Protein AF-A0A9Q1ICV9-F1 (afdb_monomer)

Organism: Synaphobranchus kaupii (NCBI:txid118154)

Radius of gyration: 17.16 Å; Cα contacts (8 Å, |Δi|>4): 193; chains: 1; bounding box: 36×35×52 Å

pLDDT: mean 89.07, std 9.11, range [45.47, 97.88]

InterPro domains:
  IPR006201 Neurotransmitter-gated ion-channel [PTHR18945] (7-118)
  IPR006202 Neurotransmitter-gated ion-channel ligand-binding domain [PF02931] (7-124)
  IPR036734 Neurotransmitter-gated ion-channel ligand-binding domain superfamily [G3DSA:2.70.170.10] (1-124)
  IPR036734 Neurotransmitter-gated ion-channel ligand-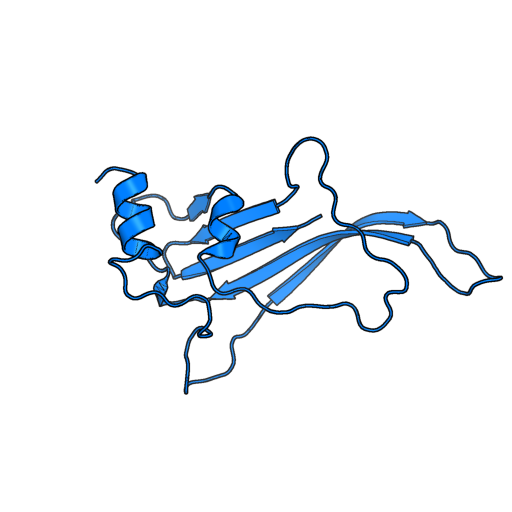binding domain superfamily [SSF63712] (5-124)

Nearest PDB structures (foldseek):
  5vdh-assembly1_B  TM=9.968E-01  e=2.762E-20  Homo sapiens
  5tin-assembly1_B  TM=9.979E-01  e=8.645E-20  Homo sapiens
  8fe1-assembly1_A  TM=9.928E-01  e=4.121E-19  Danio rerio
  8fe1-assembly1_B  TM=9.915E-01  e=6.662E-19  Danio rerio
  7u2o-assembly1_A  TM=9.802E-01  e=4.376E-19  Danio rerio

Foldseek 3Di:
DDPVVVLCCLQNPVVPDDLVADAPHVHDDWDKDKDKDWPDWAPQDPVVRDTDTDIKIKIKTAHQSNADDPDPDQKDKDDPVCVVSHHDDPDDDPPDPDDDFDPPPHFQWTWMAGNRRMIMIIGD

Mean predicted aligned error: 5.25 Å

Secondary structure (DSSP, 8-state):
--HHHHHHHHHSTTTT--TTSPTTTTSSPP--EEEEEEEEEEEEETTTTEEEEEEEEEEEEE-GGG---SSS-SEEEE-GGGGGGS-------TT-S------SSS--EEEEEETTSEEEEEE-

Solvent-accessible surface area (backbone atoms only — not comparable to full-atom values): 7554 Å² total; per-residue (Å²): 131,56,74,64,60,49,49,35,50,45,48,25,92,80,44,75,55,54,38,89,51,61,57,58,73,99,54,66,84,75,69,70,50,73,51,76,44,79,78,44,79,45,76,71,36,80,92,79,68,48,66,46,74,41,47,38,46,33,42,32,38,66,30,74,74,59,38,56,77,90,61,92,58,66,57,46,84,48,66,55,81,54,58,79,50,41,58,73,86,89,83,77,67,93,85,66,89,80,88,81,77,49,64,77,96,50,69,48,50,45,36,33,42,25,37,80,7,38,35,41,38,35,38,64

Structure (mmCIF, N/CA/C/O backbone):
data_AF-A0A9Q1ICV9-F1
#
_entry.id   AF-A0A9Q1ICV9-F1
#
loop_
_atom_site.group_PDB
_atom_site.id
_atom_site.type_symbol
_atom_site.label_atom_id
_atom_site.label_alt_id
_atom_site.label_comp_id
_atom_site.label_asym_id
_atom_site.label_entity_id
_atom_site.label_seq_id
_atom_site.pdbx_PDB_ins_code
_atom_site.Cartn_x
_atom_site.Cartn_y
_atom_site.Cartn_z
_atom_site.occupancy
_atom_site.B_iso_or_equiv
_atom_site.auth_seq_id
_atom_site.auth_comp_id
_atom_site.auth_asym_id
_atom_site.auth_atom_id
_atom_site.pdbx_PDB_model_num
ATOM 1 N N . MET A 1 1 ? 11.526 8.683 -23.002 1.00 66.56 1 MET A N 1
ATOM 2 C CA . MET A 1 1 ? 10.328 7.840 -22.803 1.00 66.56 1 MET A CA 1
ATOM 3 C C . MET A 1 1 ? 9.315 8.687 -22.056 1.00 66.56 1 MET A C 1
ATOM 5 O O . MET A 1 1 ? 9.752 9.454 -21.202 1.00 66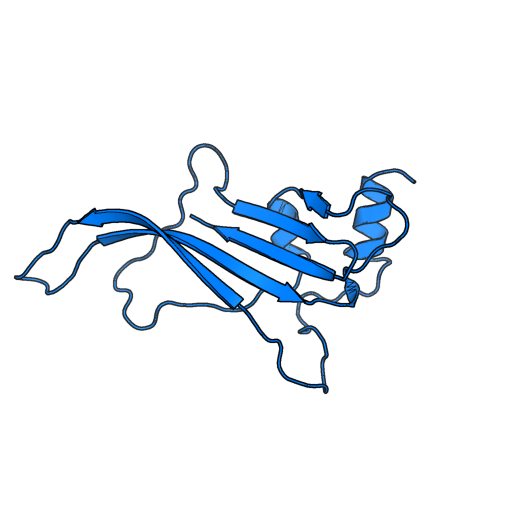.56 1 MET A O 1
ATOM 9 N N . SER A 1 2 ? 8.031 8.659 -22.421 1.00 81.75 2 SER A N 1
ATOM 10 C CA . SER A 1 2 ? 7.029 9.386 -21.634 1.00 81.75 2 SER A CA 1
ATOM 11 C C . SER A 1 2 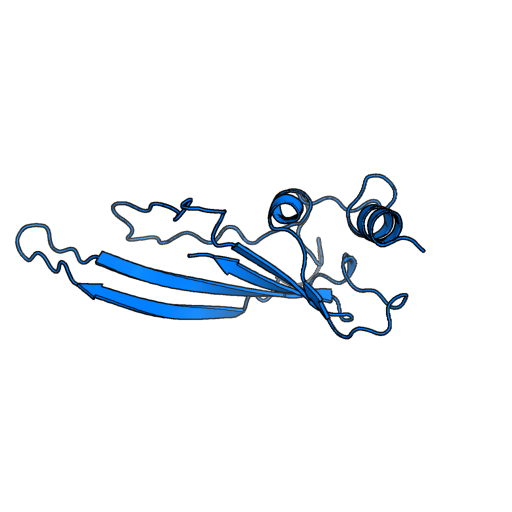? 6.809 8.670 -20.289 1.00 81.75 2 SER A C 1
ATOM 13 O O . SER A 1 2 ? 7.023 7.456 -20.221 1.00 81.75 2 SER A O 1
ATOM 15 N N . PRO A 1 3 ? 6.392 9.377 -19.222 1.00 80.12 3 PRO A N 1
ATOM 16 C CA . PRO A 1 3 ? 6.073 8.739 -17.943 1.00 80.12 3 PRO A CA 1
ATOM 17 C C . PRO A 1 3 ? 5.022 7.629 -18.078 1.00 80.12 3 PRO A C 1
ATOM 19 O O . PRO A 1 3 ? 5.149 6.587 -17.446 1.00 80.12 3 PRO A O 1
ATOM 22 N N . SER A 1 4 ? 4.030 7.811 -18.953 1.00 79.44 4 SER A N 1
ATOM 23 C CA . SER A 1 4 ? 2.984 6.817 -19.208 1.00 79.44 4 SER A CA 1
ATOM 24 C C . SER A 1 4 ? 3.538 5.543 -19.848 1.00 79.44 4 SER A C 1
ATOM 26 O O . SER A 1 4 ? 3.288 4.457 -19.336 1.00 79.44 4 SER A O 1
ATOM 28 N N . ASP A 1 5 ? 4.367 5.666 -20.893 1.00 84.38 5 ASP A N 1
ATOM 29 C CA . ASP A 1 5 ? 4.977 4.500 -21.555 1.00 84.38 5 ASP A CA 1
ATOM 30 C C . ASP A 1 5 ? 5.884 3.716 -20.598 1.00 84.38 5 ASP A C 1
ATOM 32 O O . ASP A 1 5 ? 5.991 2.492 -20.677 1.00 84.38 5 ASP A O 1
ATOM 36 N N . PHE A 1 6 ? 6.557 4.426 -19.690 1.00 85.50 6 PHE A N 1
ATOM 37 C CA . PHE A 1 6 ? 7.389 3.809 -18.668 1.00 85.50 6 PHE A CA 1
ATOM 38 C C . PHE A 1 6 ? 6.555 3.011 -17.659 1.00 85.50 6 PHE A C 1
ATOM 40 O O . PHE A 1 6 ? 6.884 1.860 -17.372 1.00 85.50 6 PHE A O 1
ATOM 47 N N . LEU A 1 7 ? 5.463 3.588 -17.150 1.00 83.88 7 LEU A N 1
ATOM 48 C CA . LEU A 1 7 ? 4.576 2.894 -16.215 1.00 83.88 7 LEU A CA 1
ATOM 49 C C . LEU A 1 7 ? 3.888 1.694 -16.874 1.00 83.88 7 LEU A C 1
ATOM 51 O O . LEU A 1 7 ? 3.807 0.630 -16.259 1.00 83.88 7 LEU A O 1
ATOM 55 N N . ASP A 1 8 ? 3.492 1.820 -18.141 1.00 84.38 8 ASP A N 1
ATOM 56 C CA . ASP A 1 8 ? 2.952 0.710 -18.927 1.00 84.38 8 ASP A CA 1
ATOM 57 C C . ASP A 1 8 ? 3.992 -0.396 -19.152 1.00 84.38 8 ASP A C 1
ATOM 59 O O . ASP A 1 8 ? 3.666 -1.582 -19.086 1.00 84.38 8 ASP A O 1
ATOM 63 N N . LYS A 1 9 ? 5.265 -0.038 -19.353 1.00 84.94 9 LYS A N 1
ATOM 64 C CA . LYS A 1 9 ? 6.368 -1.005 -19.440 1.00 84.94 9 LYS A CA 1
ATOM 65 C C . LYS A 1 9 ? 6.663 -1.687 -18.100 1.00 84.94 9 LYS A C 1
ATOM 67 O O . LYS A 1 9 ? 7.165 -2.807 -18.111 1.00 84.94 9 LYS A O 1
ATOM 72 N N . LEU A 1 10 ? 6.391 -1.043 -16.966 1.00 84.56 10 LEU A N 1
ATOM 73 C CA . LEU A 1 10 ? 6.684 -1.595 -15.640 1.00 84.56 10 LEU A CA 1
ATOM 74 C C . LEU A 1 10 ? 5.541 -2.483 -15.122 1.00 84.56 10 LEU A C 1
ATOM 76 O O . LEU A 1 10 ? 5.765 -3.599 -14.660 1.00 84.56 10 LEU A O 1
ATOM 80 N N . MET A 1 11 ? 4.300 -2.009 -15.233 1.00 83.75 11 MET A N 1
ATOM 81 C CA . MET A 1 11 ? 3.116 -2.616 -14.602 1.00 83.75 11 MET A CA 1
ATOM 82 C C . MET A 1 11 ? 1.960 -2.856 -15.581 1.00 83.75 11 MET A C 1
ATOM 84 O O . MET A 1 11 ? 0.930 -3.405 -15.199 1.00 83.75 11 MET A O 1
ATOM 88 N N . GLY A 1 12 ? 2.102 -2.430 -16.834 1.00 77.81 12 GLY A N 1
ATOM 89 C CA . GLY A 1 12 ? 1.072 -2.569 -17.853 1.00 77.81 12 GLY A CA 1
ATOM 90 C C . GLY A 1 12 ? 1.108 -3.913 -18.579 1.00 77.81 12 GLY A C 1
ATOM 91 O O . GLY A 1 12 ? 1.852 -4.841 -18.268 1.00 77.81 12 GLY A O 1
ATOM 92 N N . ARG A 1 13 ? 0.276 -4.021 -19.617 1.00 70.38 13 ARG A N 1
ATOM 93 C CA . ARG A 1 13 ? 0.045 -5.276 -20.357 1.00 70.38 13 ARG A CA 1
ATOM 94 C C . ARG A 1 13 ? 1.285 -5.810 -21.078 1.00 70.38 13 ARG A C 1
ATOM 96 O O . ARG A 1 13 ? 1.332 -6.990 -21.413 1.00 70.38 13 ARG A O 1
ATOM 103 N N . THR A 1 14 ? 2.259 -4.948 -21.348 1.00 74.19 14 THR A N 1
ATOM 104 C CA . THR A 1 14 ? 3.481 -5.274 -22.093 1.00 74.19 14 THR A CA 1
ATOM 105 C C . THR A 1 14 ? 4.610 -5.781 -21.197 1.00 74.19 14 THR A C 1
ATOM 107 O O . THR A 1 14 ? 5.558 -6.366 -21.716 1.00 74.19 14 THR A O 1
ATOM 110 N N . SER A 1 15 ? 4.514 -5.604 -19.873 1.00 76.50 15 SER A N 1
ATOM 111 C CA . SER A 1 15 ? 5.576 -5.957 -18.922 1.00 76.50 15 SER A CA 1
ATOM 112 C C . SER A 1 15 ? 5.570 -7.429 -18.503 1.00 76.50 15 SER A C 1
ATOM 114 O O . SER A 1 15 ? 6.576 -7.949 -18.021 1.00 76.50 15 SER A O 1
ATOM 116 N N . GLY A 1 16 ? 4.433 -8.114 -18.672 1.00 83.62 16 GLY A N 1
ATOM 117 C CA . GLY A 1 16 ? 4.215 -9.451 -18.113 1.00 83.62 16 GLY A CA 1
ATOM 118 C C . GLY A 1 16 ? 4.061 -9.458 -16.586 1.00 83.62 16 GLY A C 1
ATOM 119 O O . GLY A 1 16 ? 4.097 -10.528 -15.976 1.00 83.62 16 GLY A O 1
ATOM 120 N N . TYR A 1 17 ? 3.897 -8.288 -15.958 1.00 90.81 17 TYR A N 1
ATOM 121 C CA . TYR A 1 17 ? 3.632 -8.175 -14.530 1.00 90.81 17 TYR A CA 1
ATOM 122 C C . TYR A 1 17 ? 2.228 -8.704 -14.209 1.00 90.81 17 TYR A C 1
ATOM 124 O O . TYR A 1 17 ? 1.228 -8.238 -14.750 1.00 90.81 17 TYR A O 1
ATOM 132 N N . ASP A 1 18 ? 2.152 -9.675 -13.299 1.00 90.88 18 ASP A N 1
ATOM 133 C CA . ASP A 1 18 ? 0.889 -10.184 -12.766 1.00 90.88 18 ASP A CA 1
ATOM 134 C C . ASP A 1 18 ? 0.794 -9.848 -11.275 1.00 90.88 18 ASP A C 1
ATOM 136 O O . ASP A 1 18 ? 1.490 -10.442 -10.441 1.00 90.88 18 ASP A O 1
ATOM 140 N N . ALA A 1 19 ? -0.090 -8.904 -10.944 1.00 91.56 19 ALA A N 1
ATOM 141 C CA . ALA A 1 19 ? -0.347 -8.447 -9.579 1.00 91.56 19 ALA A CA 1
ATOM 142 C C . ALA A 1 19 ? -0.899 -9.544 -8.657 1.00 91.56 19 ALA A C 1
ATOM 144 O O . ALA A 1 19 ? -0.809 -9.431 -7.437 1.00 91.56 19 ALA A O 1
ATOM 145 N N . ARG A 1 20 ? -1.440 -10.635 -9.214 1.00 90.56 20 ARG A N 1
ATOM 146 C CA . ARG A 1 20 ? -1.940 -11.779 -8.435 1.00 90.56 20 ARG A CA 1
ATOM 147 C C . ARG A 1 20 ? -0.806 -12.673 -7.940 1.00 90.56 20 ARG A C 1
ATOM 149 O O . ARG A 1 20 ? -1.010 -13.494 -7.049 1.00 90.56 20 ARG A O 1
ATOM 156 N N . ILE A 1 21 ? 0.388 -12.535 -8.517 1.00 93.19 21 ILE A N 1
ATOM 157 C CA . ILE A 1 21 ? 1.560 -13.336 -8.178 1.00 93.19 21 ILE A CA 1
ATOM 158 C C . ILE A 1 21 ? 2.484 -12.511 -7.281 1.00 93.19 21 ILE A C 1
ATOM 160 O O . ILE A 1 21 ? 2.963 -11.440 -7.668 1.00 93.19 21 ILE A O 1
ATOM 164 N N . ARG A 1 22 ? 2.777 -13.047 -6.090 1.00 94.56 22 ARG A N 1
ATOM 165 C CA . ARG A 1 22 ? 3.704 -12.416 -5.143 1.00 94.56 22 ARG A CA 1
ATOM 166 C C . ARG A 1 22 ? 5.121 -12.271 -5.725 1.00 94.56 22 ARG A C 1
ATOM 168 O O . ARG A 1 22 ? 5.552 -13.138 -6.496 1.00 94.56 22 ARG A O 1
ATOM 175 N N . PRO A 1 23 ? 5.892 -11.264 -5.285 1.00 94.81 23 PRO A N 1
ATOM 176 C CA . PRO A 1 23 ? 7.322 -11.192 -5.556 1.00 94.81 23 PRO A CA 1
ATOM 177 C C . PRO A 1 23 ? 8.043 -12.476 -5.129 1.00 94.81 23 PRO A C 1
ATOM 179 O O . PRO A 1 23 ? 7.680 -13.113 -4.132 1.00 94.81 23 PRO A O 1
ATOM 182 N N . ASN A 1 24 ? 9.076 -12.852 -5.887 1.00 93.25 24 ASN A N 1
ATOM 183 C CA . ASN A 1 24 ? 9.875 -14.058 -5.645 1.00 93.25 24 ASN A CA 1
ATOM 184 C C . ASN A 1 24 ? 9.025 -15.340 -5.555 1.00 93.25 24 ASN A C 1
ATOM 186 O O . ASN A 1 24 ? 9.234 -16.179 -4.676 1.00 93.25 24 ASN A O 1
ATOM 190 N N . PHE A 1 25 ? 8.035 -15.496 -6.442 1.00 91.38 25 PHE A N 1
ATOM 191 C CA . PHE A 1 25 ? 7.205 -16.700 -6.515 1.00 91.38 25 PHE A CA 1
ATOM 192 C C . PHE A 1 25 ? 8.070 -17.965 -6.675 1.00 91.38 25 PHE A C 1
ATOM 194 O O . PHE A 1 25 ? 8.993 -17.985 -7.484 1.00 91.38 25 PHE A O 1
ATOM 201 N N . LYS A 1 26 ? 7.779 -19.014 -5.887 1.00 93.81 26 LYS A N 1
ATOM 202 C CA . LYS A 1 26 ? 8.612 -20.228 -5.682 1.00 93.81 26 LYS A CA 1
ATOM 203 C C . LYS A 1 26 ? 9.962 -20.014 -4.975 1.00 93.81 26 LYS A C 1
ATOM 205 O O . LYS A 1 26 ? 10.678 -20.982 -4.746 1.00 93.81 26 LYS A O 1
ATOM 210 N N . GLY A 1 27 ? 10.295 -18.781 -4.616 1.00 94.56 27 GLY A N 1
ATOM 211 C CA . GLY A 1 27 ? 11.471 -18.421 -3.833 1.00 94.56 27 GLY A CA 1
ATOM 212 C C . GLY A 1 27 ? 11.137 -18.130 -2.363 1.00 94.56 27 GLY A C 1
ATOM 213 O O . GLY A 1 27 ? 10.059 -18.513 -1.883 1.00 94.56 27 GLY A O 1
ATOM 214 N N . PRO A 1 28 ? 12.041 -17.432 -1.646 1.00 96.25 28 PRO A N 1
ATOM 215 C CA . PRO A 1 28 ? 11.857 -17.095 -0.237 1.00 96.25 28 PRO A CA 1
ATOM 216 C C . PRO A 1 28 ? 10.586 -16.258 0.006 1.00 96.25 28 PRO A C 1
ATOM 218 O O . PRO A 1 28 ? 10.018 -15.686 -0.938 1.00 96.25 28 PRO A O 1
ATOM 221 N N . PRO A 1 29 ? 10.107 -16.202 1.263 1.00 96.44 29 PRO A N 1
ATOM 222 C CA . PRO A 1 29 ? 8.993 -15.339 1.635 1.00 96.44 29 PRO A CA 1
ATOM 223 C C . PRO A 1 29 ? 9.328 -13.867 1.376 1.00 96.44 29 PRO A C 1
ATOM 225 O O . PRO A 1 29 ? 10.489 -13.456 1.389 1.00 96.44 29 PRO A O 1
ATOM 228 N N . VAL A 1 30 ? 8.289 -13.069 1.138 1.00 97.06 30 VAL A N 1
ATOM 229 C CA . VAL A 1 30 ? 8.431 -11.617 1.025 1.00 97.06 30 VAL A CA 1
ATOM 230 C C . VAL A 1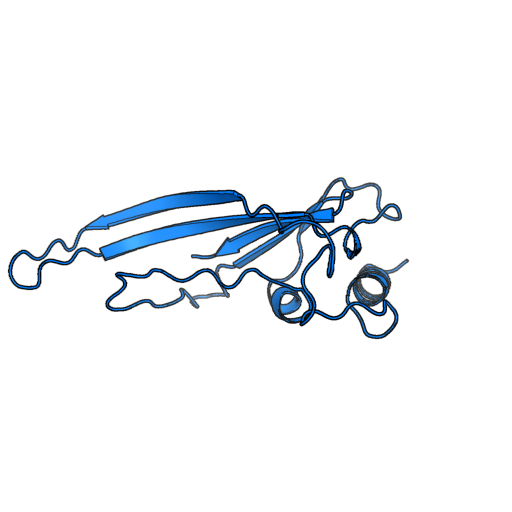 30 ? 8.539 -11.048 2.434 1.00 97.06 30 VAL A C 1
ATOM 232 O O . VAL A 1 30 ? 7.624 -11.207 3.238 1.00 97.06 30 VAL A O 1
ATOM 235 N N . ASN A 1 31 ? 9.650 -10.378 2.727 1.00 97.19 31 ASN A N 1
ATOM 236 C CA . ASN A 1 31 ? 9.811 -9.665 3.987 1.00 97.19 31 ASN A CA 1
ATOM 237 C C . ASN A 1 31 ? 9.085 -8.324 3.886 1.00 97.19 31 ASN A C 1
ATOM 239 O O . ASN A 1 31 ? 9.496 -7.452 3.117 1.00 97.19 31 ASN A O 1
ATOM 243 N N . VAL A 1 32 ? 8.004 -8.182 4.652 1.00 97.38 32 VAL A N 1
ATOM 244 C CA . VAL A 1 32 ? 7.217 -6.950 4.730 1.00 97.38 32 VAL A CA 1
ATOM 245 C C . VAL A 1 32 ? 7.527 -6.258 6.052 1.00 97.38 32 VAL A C 1
ATOM 247 O O . VAL A 1 32 ? 7.247 -6.789 7.125 1.00 97.38 32 VAL A O 1
ATOM 250 N N . SER A 1 33 ? 8.112 -5.068 5.970 1.00 97.88 33 SER A N 1
ATOM 251 C CA . SER A 1 33 ? 8.383 -4.210 7.120 1.00 97.88 33 SER A CA 1
ATOM 252 C C . SER A 1 33 ? 7.229 -3.238 7.307 1.00 97.88 33 SER A C 1
ATOM 254 O O . SER A 1 33 ? 6.964 -2.399 6.444 1.00 97.88 33 SER A O 1
ATOM 256 N N . CYS A 1 34 ? 6.558 -3.325 8.450 1.00 96.25 34 CYS A N 1
ATOM 257 C CA . CYS A 1 34 ? 5.439 -2.455 8.785 1.00 96.25 34 CYS A CA 1
ATOM 258 C C . CYS A 1 34 ? 5.850 -1.426 9.838 1.00 96.25 34 CYS A C 1
ATOM 260 O O . CYS A 1 34 ? 6.555 -1.743 10.794 1.00 96.25 34 CYS A O 1
ATOM 262 N N . ASN A 1 35 ? 5.371 -0.195 9.690 1.00 96.19 35 ASN A N 1
ATOM 263 C CA . ASN A 1 35 ? 5.384 0.796 10.758 1.00 96.19 35 ASN A CA 1
ATOM 264 C C . ASN A 1 35 ? 4.040 1.519 10.821 1.00 96.19 35 ASN A C 1
ATOM 266 O O . ASN A 1 35 ? 3.326 1.623 9.823 1.00 96.19 35 ASN A O 1
ATOM 270 N N . ILE A 1 36 ? 3.705 2.004 12.012 1.00 95.00 36 ILE A N 1
ATOM 271 C CA . ILE A 1 36 ? 2.479 2.754 12.260 1.00 95.00 36 ILE A CA 1
ATOM 272 C C . ILE A 1 36 ? 2.823 4.121 12.836 1.00 95.00 36 ILE A C 1
ATOM 274 O O . ILE A 1 36 ? 3.734 4.252 13.654 1.00 95.00 36 ILE A O 1
ATOM 278 N N . PHE A 1 37 ? 2.075 5.138 12.429 1.00 94.44 37 PHE A N 1
ATOM 279 C CA . PHE A 1 37 ? 2.096 6.451 13.062 1.00 94.44 37 PHE A CA 1
ATOM 280 C C . PHE A 1 37 ? 0.708 6.747 13.617 1.00 94.44 37 PHE A C 1
ATOM 282 O O . PHE A 1 37 ? -0.256 6.776 12.859 1.00 94.44 37 PHE A O 1
ATOM 289 N N . ILE A 1 38 ? 0.594 6.947 14.928 1.00 94.50 38 ILE A N 1
ATOM 290 C CA . ILE A 1 38 ? -0.691 7.192 15.587 1.00 94.50 38 ILE A CA 1
ATOM 291 C C . ILE A 1 38 ? -1.007 8.687 15.503 1.00 94.50 38 ILE A C 1
ATOM 293 O O . ILE A 1 38 ? -0.365 9.498 16.163 1.00 94.50 38 ILE A O 1
ATOM 297 N N . ASN A 1 39 ? -2.014 9.044 14.706 1.00 91.88 39 ASN A N 1
ATOM 298 C CA . ASN A 1 39 ? -2.516 10.414 14.587 1.00 91.88 39 ASN A CA 1
ATOM 299 C C . ASN A 1 39 ? -3.413 10.794 15.768 1.00 91.88 39 ASN A C 1
ATOM 301 O O . ASN A 1 39 ? -3.371 11.919 16.256 1.00 91.88 39 ASN A O 1
ATOM 305 N N . SER A 1 40 ? -4.259 9.862 16.209 1.00 93.75 40 SER A N 1
ATOM 306 C CA . SER A 1 40 ? -5.120 10.051 17.373 1.00 93.75 40 SER A CA 1
ATOM 307 C C . SER A 1 40 ? -5.387 8.724 18.060 1.00 93.75 40 SER A C 1
ATOM 309 O O . SER A 1 40 ? -5.577 7.706 17.392 1.00 93.75 40 SER A O 1
ATOM 311 N N . PHE A 1 41 ? -5.486 8.762 19.380 1.00 94.75 41 PHE A N 1
ATOM 312 C CA . PHE A 1 41 ? -5.824 7.622 20.219 1.00 94.75 41 PHE A CA 1
ATOM 313 C C . PHE A 1 41 ? -6.881 8.074 21.223 1.00 94.75 41 PHE A C 1
ATOM 315 O O . PHE A 1 41 ? -6.670 9.063 21.923 1.00 94.75 41 PHE A O 1
ATOM 322 N N . GLY A 1 42 ? -8.026 7.399 21.287 1.00 94.00 42 GLY A N 1
ATOM 323 C CA . GLY A 1 42 ? -9.089 7.803 22.202 1.00 94.00 42 GLY A CA 1
ATOM 324 C C . GLY A 1 42 ? -10.340 6.948 22.091 1.00 94.00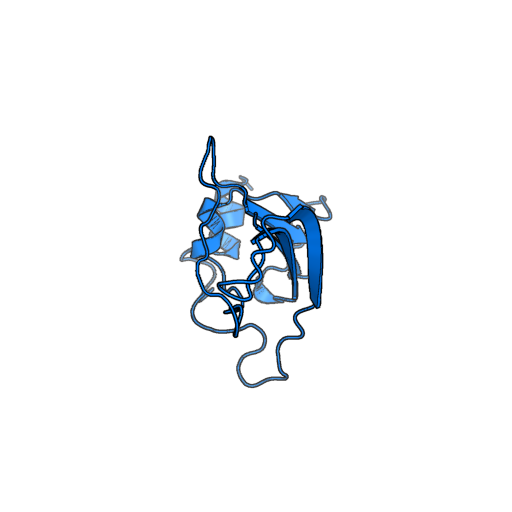 42 GLY A C 1
ATOM 325 O O . GLY A 1 42 ? -10.291 5.826 21.595 1.00 94.00 42 GLY A O 1
ATOM 326 N N . SER A 1 43 ? -11.464 7.495 22.567 1.00 92.56 43 SER A N 1
ATOM 327 C CA . SER A 1 43 ? -12.752 6.785 22.622 1.00 92.56 43 SER A CA 1
ATOM 328 C C . SER A 1 43 ? -12.622 5.413 23.296 1.00 92.56 43 SER A C 1
ATOM 330 O O . SER A 1 43 ? -13.122 4.423 22.776 1.00 92.56 43 SER A O 1
ATOM 332 N N . ILE A 1 44 ? -11.893 5.362 24.414 1.00 95.12 44 ILE A N 1
ATOM 333 C CA . ILE A 1 44 ? -11.778 4.155 25.234 1.00 95.12 44 ILE A CA 1
ATOM 334 C C . ILE A 1 44 ? -13.116 3.980 25.950 1.00 95.12 44 ILE A C 1
ATOM 336 O O . ILE A 1 44 ? -13.545 4.891 26.656 1.00 95.12 44 ILE A O 1
ATOM 340 N N . ALA A 1 45 ? -13.776 2.849 25.735 1.00 94.12 45 ALA A N 1
ATOM 341 C CA . ALA A 1 45 ? -15.057 2.530 26.346 1.00 94.12 45 ALA A CA 1
ATOM 342 C C . ALA A 1 45 ? -14.931 1.240 27.162 1.00 94.12 45 ALA A C 1
ATOM 344 O O . ALA A 1 45 ? -14.696 0.161 26.617 1.00 94.12 45 ALA A O 1
ATOM 345 N N . GLU A 1 46 ? -15.099 1.333 28.483 1.00 94.75 46 GLU A N 1
ATOM 346 C CA . GLU A 1 46 ? -14.987 0.175 29.377 1.00 94.75 46 GLU A CA 1
ATOM 347 C C . GLU A 1 46 ? -16.179 -0.781 29.242 1.00 94.75 46 GLU A C 1
ATOM 349 O O . GLU A 1 46 ? -16.032 -1.983 29.450 1.00 94.75 46 GLU A O 1
ATOM 354 N N . THR A 1 47 ? -17.353 -0.263 28.866 1.00 96.12 47 THR A N 1
ATOM 355 C CA . THR A 1 47 ? -18.582 -1.055 28.699 1.00 96.12 47 THR A CA 1
ATOM 356 C C . THR A 1 47 ? -18.488 -2.037 27.535 1.00 96.12 47 THR A C 1
ATOM 358 O O . THR A 1 47 ? -18.962 -3.166 27.643 1.00 96.12 47 THR A O 1
ATOM 361 N N . THR A 1 48 ? -17.868 -1.622 26.431 1.00 93.31 48 THR A N 1
ATOM 362 C CA . THR A 1 48 ? -17.645 -2.439 25.230 1.00 93.31 48 THR A CA 1
ATOM 363 C C . THR A 1 48 ? -16.238 -3.033 25.172 1.00 93.31 48 THR A C 1
ATOM 365 O O . THR A 1 48 ? -15.991 -3.914 24.345 1.00 93.31 48 THR A O 1
ATOM 368 N N . MET A 1 49 ? -15.325 -2.597 26.048 1.00 94.31 49 MET A N 1
ATOM 369 C CA . MET A 1 49 ? -13.905 -2.965 26.059 1.00 94.31 49 MET A CA 1
ATOM 370 C C . MET A 1 49 ? -13.229 -2.729 24.700 1.00 94.31 49 MET A C 1
ATOM 372 O O . MET A 1 49 ? -12.597 -3.623 24.135 1.00 94.31 49 MET A O 1
ATOM 376 N N . ASP A 1 50 ? -13.395 -1.534 24.136 1.00 94.50 50 ASP A N 1
ATOM 377 C CA . ASP A 1 50 ? -12.706 -1.115 22.914 1.00 94.50 50 ASP A CA 1
ATOM 378 C C . ASP A 1 50 ? -12.158 0.308 22.999 1.00 94.50 50 ASP A C 1
ATOM 380 O O . ASP A 1 50 ? -12.370 1.050 23.956 1.00 94.50 50 ASP A O 1
ATOM 384 N N . TYR A 1 51 ? -11.349 0.635 21.998 1.00 94.62 51 TYR A N 1
ATOM 385 C CA . TYR A 1 51 ? -10.732 1.932 21.805 1.00 94.62 51 TYR A CA 1
ATOM 386 C C . TYR A 1 51 ? -10.677 2.228 20.308 1.00 94.62 51 TYR A C 1
ATOM 388 O O . TYR A 1 51 ? -10.725 1.320 19.474 1.00 94.62 51 TYR A O 1
ATOM 396 N N . ARG A 1 52 ? -10.547 3.507 19.956 1.00 92.94 52 ARG A N 1
ATOM 397 C CA . ARG A 1 52 ? -10.433 3.961 18.571 1.00 92.94 52 ARG A CA 1
ATOM 398 C C . ARG A 1 52 ? -9.070 4.589 18.324 1.00 92.94 52 ARG A C 1
ATOM 400 O O . ARG A 1 52 ? -8.624 5.463 19.071 1.00 92.94 52 ARG A O 1
ATOM 407 N N . VAL A 1 53 ? -8.441 4.194 17.222 1.00 93.75 53 VAL A N 1
ATOM 408 C CA . VAL A 1 53 ? -7.186 4.780 16.743 1.00 93.75 53 VAL A CA 1
ATOM 409 C C . VAL A 1 53 ? -7.333 5.307 15.330 1.00 93.75 53 VAL A C 1
ATOM 411 O O . VAL A 1 53 ? -8.040 4.735 14.508 1.00 93.75 53 VAL A O 1
ATOM 414 N N . ASN A 1 54 ? -6.643 6.407 15.053 1.00 91.81 54 ASN A N 1
ATOM 415 C CA . ASN A 1 54 ? -6.381 6.875 13.702 1.00 91.81 54 ASN A CA 1
ATOM 416 C C . ASN A 1 54 ? -4.892 6.689 13.451 1.00 91.81 54 ASN A C 1
ATOM 418 O O . ASN A 1 54 ? -4.084 7.245 14.199 1.00 91.81 54 ASN A O 1
ATOM 422 N N . ILE A 1 55 ? -4.531 5.909 12.439 1.00 92.62 55 ILE A N 1
ATOM 423 C CA . ILE A 1 55 ? -3.137 5.577 12.156 1.00 92.62 55 ILE A CA 1
ATOM 424 C C . ILE A 1 55 ? -2.798 5.886 10.704 1.00 92.62 55 ILE A C 1
ATOM 426 O O . ILE A 1 55 ? -3.654 5.803 9.836 1.00 92.62 55 ILE A O 1
ATOM 430 N N . PHE A 1 56 ? -1.536 6.198 10.434 1.00 92.94 56 PHE A N 1
ATOM 431 C CA . PHE A 1 56 ? -0.955 5.898 9.134 1.00 92.94 56 PHE A CA 1
ATOM 432 C C . PHE A 1 56 ? -0.288 4.535 9.223 1.00 92.94 56 PHE A C 1
ATOM 434 O O . PHE A 1 56 ? 0.653 4.360 9.999 1.00 92.94 56 PHE A O 1
ATOM 441 N N . LEU A 1 57 ? -0.763 3.585 8.430 1.00 93.88 57 LEU A N 1
ATOM 442 C CA . LEU A 1 57 ? -0.119 2.297 8.241 1.00 93.88 57 LEU A CA 1
ATOM 443 C C . LEU A 1 57 ? 0.832 2.402 7.052 1.00 93.88 57 LEU A C 1
ATOM 445 O O . LEU A 1 57 ? 0.408 2.705 5.939 1.00 93.88 57 LEU A O 1
ATOM 449 N N . ARG A 1 58 ? 2.113 2.125 7.284 1.00 95.81 58 ARG A N 1
ATOM 450 C CA . ARG A 1 58 ? 3.141 2.083 6.246 1.00 95.81 58 ARG A CA 1
ATOM 451 C C . ARG A 1 58 ? 3.686 0.675 6.119 1.00 95.81 58 ARG A C 1
ATOM 453 O O . ARG A 1 58 ? 4.110 0.078 7.104 1.00 95.81 58 ARG A O 1
ATOM 460 N N . GLN A 1 59 ? 3.711 0.184 4.894 1.00 96.88 59 GLN A N 1
ATOM 461 C CA . GLN A 1 59 ? 4.219 -1.125 4.525 1.00 96.88 59 GLN A CA 1
ATOM 462 C C . GLN A 1 59 ? 5.358 -0.932 3.533 1.00 96.88 59 GLN A C 1
ATOM 464 O O . GLN A 1 59 ? 5.250 -0.144 2.592 1.00 96.88 59 GLN A O 1
ATOM 469 N N . GLN A 1 60 ? 6.459 -1.634 3.769 1.00 97.44 60 GLN A N 1
ATOM 470 C CA . GLN A 1 60 ? 7.615 -1.648 2.891 1.00 97.44 60 GLN A CA 1
ATOM 471 C C . GLN A 1 60 ? 7.955 -3.082 2.518 1.00 97.44 60 GLN A C 1
ATOM 473 O O . GLN A 1 60 ? 8.108 -3.932 3.392 1.00 97.44 60 GLN A O 1
ATOM 478 N N . TRP A 1 61 ? 8.092 -3.346 1.226 1.00 97.69 61 TRP A N 1
ATOM 479 C CA . TRP A 1 61 ? 8.555 -4.632 0.709 1.00 97.69 61 TRP A CA 1
ATOM 480 C C . TRP A 1 61 ? 9.430 -4.412 -0.521 1.00 97.69 61 TRP A C 1
ATOM 482 O O . TRP A 1 61 ? 9.499 -3.307 -1.055 1.00 97.69 61 TRP A O 1
ATOM 492 N N . ASN A 1 62 ? 10.106 -5.465 -0.971 1.00 97.38 62 ASN A N 1
ATOM 493 C CA . ASN A 1 62 ? 10.860 -5.446 -2.218 1.00 97.38 62 ASN A CA 1
ATOM 494 C C . ASN A 1 62 ? 10.131 -6.276 -3.284 1.00 97.38 62 ASN A C 1
ATOM 496 O O . ASN A 1 62 ? 9.821 -7.448 -3.058 1.00 97.38 62 ASN A O 1
ATOM 500 N N . ASP A 1 63 ? 9.861 -5.663 -4.435 1.00 96.50 63 ASP A N 1
ATOM 501 C CA . ASP A 1 63 ? 9.412 -6.326 -5.656 1.00 96.50 63 ASP A CA 1
ATOM 502 C C . ASP A 1 63 ? 10.453 -6.105 -6.768 1.00 96.50 63 ASP A C 1
ATOM 504 O O . ASP A 1 63 ? 10.465 -5.048 -7.403 1.00 96.50 63 ASP A O 1
ATOM 508 N N . PRO A 1 64 ? 11.319 -7.099 -7.049 1.00 94.25 64 PRO A N 1
ATOM 509 C CA . PRO A 1 64 ? 12.358 -6.977 -8.072 1.00 94.25 64 PRO A CA 1
ATOM 510 C C . PRO A 1 64 ? 11.828 -6.660 -9.475 1.00 94.25 64 PRO A C 1
ATOM 512 O O . PRO A 1 64 ? 12.565 -6.133 -10.301 1.00 94.25 64 PRO A O 1
ATOM 515 N N . ARG A 1 65 ? 10.556 -6.974 -9.759 1.00 93.69 65 ARG A N 1
ATOM 516 C CA . ARG A 1 65 ? 9.922 -6.716 -11.062 1.00 93.69 65 ARG A CA 1
ATOM 517 C C . ARG A 1 65 ? 9.611 -5.233 -11.278 1.00 93.69 65 ARG A C 1
ATOM 519 O O . ARG A 1 65 ? 9.420 -4.825 -12.414 1.00 93.69 65 ARG A O 1
ATOM 526 N N . LEU A 1 66 ? 9.549 -4.453 -10.197 1.00 93.62 66 LEU A N 1
ATOM 527 C CA . LEU A 1 66 ? 9.298 -3.009 -10.216 1.00 93.62 66 LEU A CA 1
ATOM 528 C C . LEU A 1 66 ? 10.598 -2.187 -10.182 1.00 93.62 66 LEU A C 1
ATOM 530 O O . LEU A 1 66 ? 10.546 -0.961 -10.114 1.00 93.62 66 LEU A O 1
ATOM 534 N N . ALA A 1 67 ? 11.762 -2.842 -10.207 1.00 93.56 67 ALA A N 1
ATOM 535 C CA . ALA A 1 67 ? 13.043 -2.158 -10.309 1.00 93.56 67 ALA A CA 1
ATOM 536 C C . ALA A 1 67 ? 13.195 -1.493 -11.686 1.00 93.56 67 ALA A C 1
ATOM 538 O O . ALA A 1 67 ? 12.802 -2.057 -12.708 1.00 93.56 67 ALA A O 1
ATOM 539 N N . TYR A 1 68 ? 13.795 -0.306 -11.713 1.00 91.94 68 TYR A N 1
ATOM 540 C CA . TYR A 1 68 ? 13.966 0.481 -12.932 1.00 91.94 68 TYR A CA 1
ATOM 541 C C . TYR A 1 68 ? 15.331 1.170 -12.969 1.00 91.94 68 TYR A C 1
ATOM 543 O O . TYR A 1 68 ? 15.936 1.453 -11.933 1.00 91.94 68 TYR A O 1
ATOM 551 N N . SER A 1 69 ? 15.821 1.446 -14.177 1.00 90.75 69 SER A N 1
ATOM 552 C CA . SER A 1 69 ? 17.117 2.106 -14.414 1.00 90.75 69 SER A CA 1
ATOM 553 C C . SER A 1 69 ? 17.042 3.249 -15.429 1.00 90.75 69 SER A C 1
ATOM 555 O O . SER A 1 69 ? 18.010 3.983 -15.612 1.00 90.75 69 SER A O 1
ATOM 557 N N . GLU A 1 70 ? 15.887 3.425 -16.069 1.00 85.81 70 GLU A N 1
ATOM 558 C CA . GLU A 1 70 ? 15.656 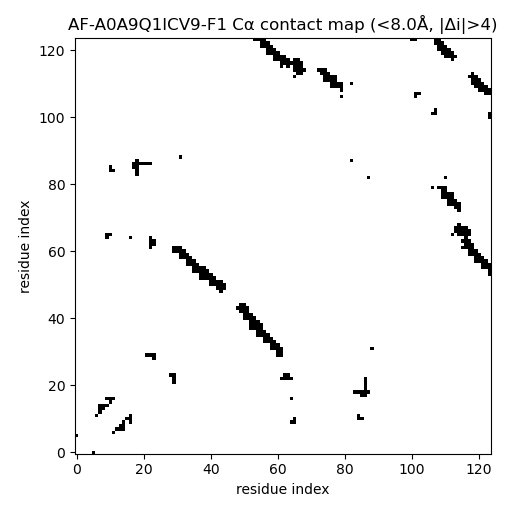4.386 -17.145 1.00 85.81 70 GLU A CA 1
ATOM 559 C C . GLU A 1 70 ? 15.495 5.829 -16.653 1.00 85.81 70 GLU A C 1
ATOM 561 O O . GLU A 1 70 ? 15.713 6.762 -17.427 1.00 85.81 70 GLU A O 1
ATOM 566 N N . TYR A 1 71 ? 15.128 6.013 -15.382 1.00 84.12 71 TYR A N 1
ATOM 567 C CA . TYR A 1 71 ? 14.984 7.323 -14.751 1.00 84.12 71 TYR A CA 1
ATOM 568 C C . TYR A 1 71 ? 16.145 7.611 -13.794 1.00 84.12 71 TYR A C 1
ATOM 570 O O . TYR A 1 71 ? 16.566 6.720 -13.051 1.00 84.12 71 TYR A O 1
ATOM 578 N N . PRO A 1 72 ? 16.650 8.858 -13.763 1.00 86.44 72 PRO A N 1
ATOM 579 C CA . PRO A 1 72 ? 17.703 9.258 -12.838 1.00 86.44 72 PRO A CA 1
ATOM 580 C C . PRO A 1 72 ? 17.196 9.400 -11.396 1.00 86.44 72 PRO A C 1
ATOM 582 O O . PRO A 1 72 ? 18.020 9.392 -10.486 1.00 86.44 72 PRO A O 1
ATOM 585 N N . ASP A 1 73 ? 15.883 9.478 -11.170 1.00 89.94 73 ASP A N 1
ATOM 586 C CA . ASP A 1 73 ? 15.286 9.684 -9.848 1.00 89.94 73 ASP A CA 1
ATOM 587 C C . ASP A 1 73 ? 15.269 8.404 -9.012 1.00 89.94 73 ASP A C 1
ATOM 589 O O . ASP A 1 73 ? 14.754 7.367 -9.441 1.00 89.94 73 ASP A O 1
ATOM 593 N N . ASP A 1 74 ? 15.818 8.464 -7.797 1.00 91.12 74 ASP A N 1
ATOM 594 C CA . ASP A 1 74 ? 15.951 7.301 -6.904 1.00 91.12 74 ASP A CA 1
ATOM 595 C C . ASP A 1 74 ? 14.610 6.724 -6.433 1.00 91.12 74 ASP A C 1
ATOM 597 O O . ASP A 1 74 ? 14.545 5.557 -6.032 1.00 91.12 74 ASP A O 1
ATOM 601 N N . SER A 1 75 ? 13.545 7.522 -6.516 1.00 92.94 75 SER A N 1
ATOM 602 C CA . SER A 1 75 ? 12.177 7.091 -6.259 1.00 92.94 75 SER A CA 1
ATOM 603 C C . SER A 1 75 ? 11.169 7.816 -7.139 1.00 9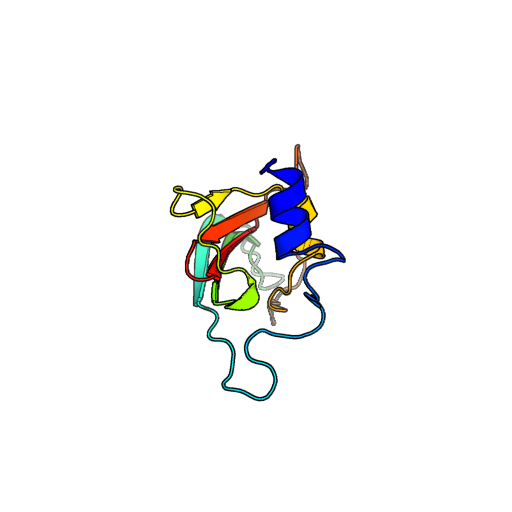2.94 75 SER A C 1
ATOM 605 O O . SER A 1 75 ? 11.338 8.998 -7.428 1.00 92.94 75 SER A O 1
ATOM 607 N N . LEU A 1 76 ? 10.080 7.127 -7.461 1.00 91.62 76 LEU A N 1
ATOM 608 C CA . LEU A 1 76 ? 8.923 7.656 -8.168 1.00 91.62 76 LEU A CA 1
ATOM 609 C C . LEU A 1 76 ? 7.717 7.660 -7.231 1.00 91.62 76 LEU A C 1
ATOM 611 O O . LEU A 1 76 ? 7.338 6.613 -6.701 1.00 91.62 76 LEU A O 1
ATOM 615 N N . ASP A 1 77 ? 7.127 8.837 -7.044 1.00 91.38 77 ASP A N 1
ATOM 616 C CA . ASP A 1 77 ? 5.819 8.994 -6.412 1.00 91.38 77 ASP A CA 1
ATOM 617 C C . ASP A 1 77 ? 4.734 8.752 -7.459 1.00 91.38 77 ASP A C 1
ATOM 619 O O . ASP A 1 77 ? 4.692 9.429 -8.487 1.00 91.38 77 ASP A O 1
ATOM 623 N N . LEU A 1 78 ? 3.886 7.757 -7.213 1.00 89.06 78 LEU A N 1
ATOM 624 C CA . LEU A 1 78 ? 2.866 7.311 -8.153 1.00 89.06 78 LEU A CA 1
ATOM 625 C C . LEU A 1 78 ? 1.466 7.645 -7.654 1.00 89.06 78 LEU A C 1
ATOM 627 O O . LEU A 1 78 ? 1.207 7.705 -6.449 1.00 89.06 78 LEU A O 1
ATOM 631 N N . ASP A 1 79 ? 0.553 7.805 -8.608 1.00 86.38 79 ASP A N 1
ATOM 632 C CA . ASP A 1 79 ? -0.861 7.977 -8.309 1.00 86.38 79 ASP A CA 1
ATOM 633 C C . ASP A 1 79 ? -1.423 6.725 -7.602 1.00 86.38 79 ASP A C 1
ATOM 635 O O . ASP A 1 79 ? -1.136 5.598 -8.027 1.00 86.38 79 ASP A O 1
ATOM 639 N N . PRO A 1 80 ? -2.236 6.881 -6.541 1.00 84.06 80 PRO A N 1
ATOM 640 C CA . PRO A 1 80 ? -2.826 5.759 -5.819 1.00 84.06 80 PRO A CA 1
ATOM 641 C C . PRO A 1 80 ? -3.649 4.788 -6.667 1.00 84.06 80 PRO A C 1
ATOM 643 O O . PRO A 1 80 ? -3.744 3.620 -6.294 1.00 84.06 80 PRO A O 1
ATOM 646 N N . SER A 1 81 ? -4.215 5.220 -7.798 1.00 85.19 81 SER A N 1
ATOM 647 C CA . SER A 1 81 ? -4.939 4.333 -8.725 1.00 85.19 81 SER A CA 1
ATOM 648 C C . SER A 1 81 ? -4.066 3.192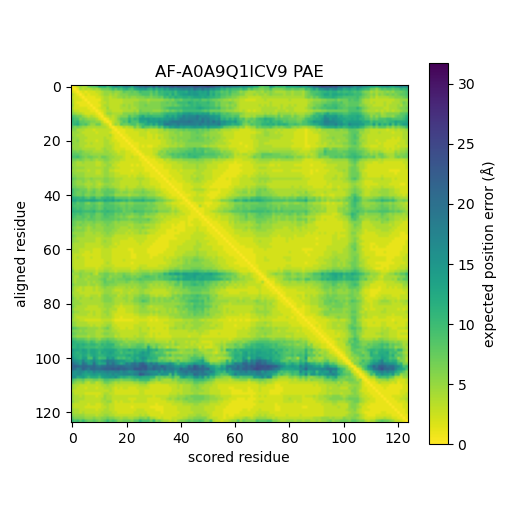 -9.263 1.00 85.19 81 SER A C 1
ATOM 650 O O . SER A 1 81 ? -4.568 2.116 -9.586 1.00 85.19 81 SER A O 1
ATOM 652 N N . MET A 1 82 ? -2.742 3.371 -9.278 1.00 86.31 82 MET A N 1
ATOM 653 C CA . MET A 1 82 ? -1.787 2.348 -9.708 1.00 86.31 82 MET A CA 1
ATOM 654 C C . MET A 1 82 ? -1.644 1.194 -8.703 1.00 86.31 82 MET A C 1
ATOM 656 O O . MET A 1 82 ? -1.097 0.148 -9.053 1.00 86.31 82 MET A O 1
ATOM 660 N N . LEU A 1 83 ? -2.157 1.331 -7.471 1.00 86.25 83 LEU A N 1
ATOM 661 C CA . LEU A 1 83 ? -2.103 0.277 -6.447 1.00 86.25 83 LEU A CA 1
ATOM 662 C C . LEU A 1 83 ? -2.836 -1.006 -6.849 1.00 86.25 83 LEU A C 1
ATOM 664 O O . LEU A 1 83 ? -2.492 -2.079 -6.356 1.00 86.25 83 LEU A O 1
ATOM 668 N N . ASP A 1 84 ? -3.833 -0.915 -7.728 1.00 87.25 84 ASP A N 1
ATOM 669 C CA . ASP A 1 84 ? -4.558 -2.089 -8.225 1.00 87.25 84 ASP A CA 1
ATOM 670 C C . ASP A 1 84 ? -3.792 -2.837 -9.321 1.00 87.25 84 ASP A C 1
ATOM 672 O O . ASP A 1 84 ? -4.086 -3.998 -9.606 1.00 87.25 84 ASP A O 1
ATOM 676 N N . SER A 1 85 ? -2.768 -2.200 -9.895 1.00 89.69 85 SER A N 1
ATOM 677 C CA . SER A 1 85 ? -1.896 -2.795 -10.913 1.00 89.69 85 SER A CA 1
ATOM 678 C C . SER A 1 85 ? -0.678 -3.508 -10.318 1.00 89.69 85 SER A C 1
ATOM 680 O O . SER A 1 85 ? 0.047 -4.178 -11.051 1.00 89.69 85 SER A O 1
ATOM 682 N N . ILE A 1 86 ? -0.453 -3.405 -9.001 1.00 92.62 86 ILE A N 1
ATOM 683 C CA . ILE A 1 86 ? 0.667 -4.057 -8.314 1.00 92.62 86 ILE A CA 1
ATOM 684 C C . ILE A 1 86 ? 0.212 -5.087 -7.290 1.00 92.62 86 ILE A C 1
ATOM 686 O O . ILE A 1 86 ? -0.871 -5.004 -6.709 1.00 92.62 86 ILE A O 1
ATOM 690 N N . TRP A 1 87 ? 1.082 -6.059 -7.029 1.00 95.06 87 TRP A N 1
ATOM 691 C CA . TRP A 1 87 ? 0.910 -6.921 -5.872 1.00 95.06 87 TRP A CA 1
ATOM 692 C C . TRP A 1 87 ? 1.077 -6.099 -4.588 1.00 95.06 87 TRP A C 1
ATOM 694 O O . TRP A 1 87 ? 2.031 -5.330 -4.453 1.00 95.06 87 TRP A O 1
ATOM 704 N N . LYS A 1 88 ? 0.174 -6.307 -3.629 1.00 94.25 88 LYS A N 1
ATOM 705 C CA . LYS A 1 88 ? 0.241 -5.738 -2.281 1.00 94.25 88 LYS A CA 1
ATOM 706 C C . LYS A 1 88 ? 0.013 -6.835 -1.237 1.00 94.25 88 LYS A C 1
ATOM 708 O O . LYS A 1 88 ? -0.771 -7.749 -1.501 1.00 94.25 88 LYS A O 1
ATOM 713 N N . PRO A 1 89 ? 0.668 -6.756 -0.069 1.00 94.69 89 PRO A N 1
ATOM 714 C CA . PRO A 1 89 ? 0.393 -7.661 1.042 1.00 94.69 89 PRO A CA 1
ATOM 715 C C . PRO A 1 89 ? -1.041 -7.491 1.572 1.00 94.69 89 PRO A C 1
ATOM 717 O O . PRO A 1 89 ? -1.592 -6.389 1.599 1.00 94.69 89 PRO A O 1
ATOM 720 N N . ASP A 1 90 ? -1.625 -8.592 2.027 1.00 92.81 90 ASP A N 1
ATOM 721 C CA . ASP A 1 90 ? -2.979 -8.730 2.567 1.00 92.81 90 ASP A CA 1
ATOM 722 C C . ASP A 1 90 ? -3.009 -8.553 4.095 1.00 92.81 90 ASP A C 1
ATOM 724 O O . ASP A 1 90 ? -3.422 -9.428 4.854 1.00 92.81 90 ASP A O 1
ATOM 728 N N . LEU A 1 91 ? -2.547 -7.393 4.569 1.00 92.44 91 LEU A N 1
ATOM 729 C CA . LEU A 1 91 ? -2.552 -7.069 5.996 1.00 92.44 91 LEU A CA 1
ATOM 730 C C . LEU A 1 91 ? -3.977 -6.790 6.494 1.00 92.44 91 LEU A C 1
ATOM 732 O O . LEU A 1 91 ? -4.669 -5.922 5.965 1.00 92.44 91 LEU A O 1
ATOM 736 N N . PHE A 1 92 ? -4.372 -7.464 7.574 1.00 92.12 92 PHE A N 1
ATOM 737 C CA . PHE A 1 92 ? -5.605 -7.194 8.314 1.00 92.12 92 PHE A CA 1
ATOM 738 C C . PHE A 1 92 ? -5.336 -7.128 9.825 1.00 92.12 92 PHE A C 1
ATOM 740 O O . PHE A 1 92 ? -4.339 -7.657 10.322 1.00 92.12 92 PHE A O 1
ATOM 747 N N . PHE A 1 93 ? -6.228 -6.478 10.571 1.00 91.62 93 PHE A N 1
ATOM 748 C CA . PHE A 1 93 ? -6.147 -6.389 12.028 1.00 91.62 93 PHE A CA 1
ATOM 749 C C . PHE A 1 93 ? -7.032 -7.464 12.664 1.00 91.62 93 PHE A C 1
ATOM 751 O O . PHE A 1 93 ? -8.250 -7.398 12.581 1.00 91.62 93 PHE A O 1
ATOM 758 N N . ALA A 1 94 ? -6.427 -8.448 13.333 1.00 91.88 94 ALA A N 1
ATOM 759 C CA . ALA A 1 94 ? -7.158 -9.608 13.859 1.00 91.88 94 ALA A CA 1
ATOM 760 C C . ALA A 1 94 ? -8.226 -9.272 14.922 1.00 91.88 94 ALA A C 1
ATOM 762 O O . ALA A 1 94 ? -9.202 -10.002 15.054 1.00 91.88 94 ALA A O 1
ATOM 763 N N . ASN A 1 95 ? -8.040 -8.181 15.673 1.00 90.38 95 ASN A N 1
ATOM 764 C CA . ASN A 1 95 ? -8.923 -7.767 16.772 1.00 90.38 95 ASN A CA 1
ATOM 765 C C . ASN A 1 95 ? -9.738 -6.510 16.432 1.00 90.38 95 ASN A C 1
ATOM 767 O O . ASN A 1 95 ? -10.174 -5.782 17.325 1.00 90.38 95 ASN A O 1
ATOM 771 N N . GLU A 1 96 ? -9.876 -6.196 15.150 1.00 89.12 96 GLU A N 1
ATOM 772 C CA . GLU A 1 96 ? -10.658 -5.053 14.705 1.00 89.12 96 GLU A CA 1
ATOM 773 C C . GLU A 1 96 ? -12.163 -5.345 14.811 1.00 89.12 96 GLU A C 1
ATOM 775 O O . GLU A 1 96 ? -12.629 -6.421 14.446 1.00 89.12 96 GLU A O 1
ATOM 780 N N . LYS A 1 97 ? -12.911 -4.392 15.386 1.00 87.31 97 LYS A N 1
ATOM 781 C CA . LYS A 1 97 ? -14.382 -4.442 15.494 1.00 87.31 97 LYS A CA 1
ATOM 782 C C . LYS A 1 97 ? -15.092 -3.601 14.424 1.00 87.31 97 LYS A C 1
ATOM 784 O O . LYS A 1 97 ? -16.244 -3.879 14.101 1.00 87.31 97 LYS A O 1
ATOM 789 N N . GLY A 1 98 ? -14.439 -2.533 13.966 1.00 85.69 98 GLY A N 1
ATOM 790 C CA . GLY A 1 98 ? -14.850 -1.703 12.833 1.00 85.69 98 GLY A CA 1
ATOM 791 C C . GLY A 1 98 ? -13.639 -0.956 12.248 1.00 85.69 98 GLY A C 1
ATOM 792 O O . GLY A 1 98 ? -12.897 -0.308 12.992 1.00 85.69 98 GLY A O 1
ATOM 793 N N . ALA A 1 99 ? -13.450 -1.020 10.927 1.00 81.50 99 ALA A N 1
ATOM 794 C CA . ALA A 1 99 ? -12.431 -0.291 10.178 1.00 81.50 99 ALA A CA 1
ATOM 795 C C . ALA A 1 99 ? -13.058 0.451 8.998 1.00 81.50 99 ALA A C 1
ATOM 797 O O . ALA A 1 99 ? -13.879 -0.086 8.255 1.00 81.50 99 ALA A O 1
ATOM 798 N N . HIS A 1 100 ? -12.632 1.697 8.812 1.00 82.19 100 HIS A N 1
ATOM 799 C CA . HIS A 1 100 ? -13.063 2.545 7.710 1.00 82.19 100 HIS A CA 1
ATOM 800 C C . HIS A 1 100 ? -11.847 3.256 7.130 1.00 82.19 100 HIS A C 1
ATOM 802 O O . HIS A 1 100 ? -11.033 3.793 7.882 1.00 82.19 100 HIS A O 1
ATOM 808 N N . PHE A 1 101 ? -11.739 3.274 5.804 1.00 78.31 101 PHE A N 1
ATOM 809 C CA . PHE A 1 101 ? -10.716 4.045 5.107 1.00 78.31 101 PHE A CA 1
ATOM 810 C C . PHE A 1 101 ? -11.130 5.516 5.005 1.00 78.31 101 PHE A C 1
ATOM 812 O O . PHE A 1 101 ? -12.313 5.840 4.877 1.00 78.31 101 PHE A O 1
ATOM 819 N N . HIS A 1 102 ? -10.154 6.422 5.068 1.00 73.06 102 HIS A N 1
ATOM 820 C CA . HIS A 1 102 ? -10.407 7.853 4.910 1.00 73.06 102 HIS A CA 1
ATOM 821 C C . HIS A 1 102 ? -10.412 8.262 3.428 1.00 73.06 102 HIS A C 1
ATOM 823 O O . HIS A 1 102 ? -9.351 8.479 2.841 1.00 73.06 102 HIS A O 1
ATOM 829 N N . GLU A 1 103 ? -11.604 8.445 2.856 1.00 62.12 103 GLU A N 1
ATOM 830 C CA . GLU A 1 103 ? -11.811 8.779 1.429 1.00 62.12 103 GLU A CA 1
ATOM 831 C C . GLU A 1 103 ? -12.000 10.292 1.142 1.00 62.12 103 GLU A C 1
ATOM 833 O O . GLU A 1 103 ? -12.234 10.694 0.007 1.00 62.12 103 GLU A O 1
ATOM 838 N N . VAL A 1 104 ? -11.898 11.172 2.149 1.00 45.47 104 VAL A N 1
ATOM 839 C CA . VAL A 1 104 ? -12.147 12.627 1.999 1.00 45.47 104 VAL A CA 1
ATOM 840 C C . VAL A 1 104 ? -10.827 13.417 1.984 1.00 45.47 104 VAL A C 1
ATOM 842 O O . VAL A 1 104 ? -10.031 13.259 2.909 1.00 45.47 104 VAL A O 1
ATOM 845 N N . THR A 1 105 ? -10.537 14.330 1.040 1.00 54.88 105 THR A N 1
ATOM 846 C CA . THR A 1 105 ? -11.151 14.662 -0.278 1.00 54.88 105 THR A CA 1
ATOM 847 C C . THR A 1 105 ? -10.571 13.860 -1.458 1.00 54.88 105 THR A C 1
ATOM 849 O O . THR A 1 105 ? -11.066 13.964 -2.575 1.00 54.88 105 THR A O 1
ATOM 852 N N . THR A 1 106 ? -9.514 13.090 -1.211 1.00 59.84 106 THR A N 1
ATOM 853 C CA . THR A 1 106 ? -8.877 12.117 -2.111 1.00 59.84 106 THR A CA 1
ATOM 854 C C . THR A 1 106 ? -8.464 10.917 -1.267 1.00 59.84 106 THR A C 1
ATOM 856 O O . THR A 1 106 ? -8.235 11.075 -0.063 1.00 59.84 106 THR A O 1
ATOM 859 N N . ASP A 1 107 ? -8.316 9.743 -1.881 1.00 62.66 107 ASP A N 1
ATOM 860 C CA . ASP A 1 107 ? -7.763 8.561 -1.216 1.00 62.66 107 ASP A CA 1
ATOM 861 C C . ASP A 1 107 ? -6.448 8.916 -0.513 1.00 62.66 107 ASP A C 1
ATOM 863 O O . ASP A 1 107 ? -5.466 9.293 -1.153 1.00 62.66 107 ASP A O 1
ATOM 867 N N . ASN A 1 108 ? -6.416 8.788 0.816 1.00 73.56 108 ASN A N 1
ATOM 868 C CA . ASN A 1 108 ? -5.229 9.066 1.627 1.00 73.56 108 ASN A CA 1
ATOM 869 C C . ASN A 1 108 ? -4.232 7.901 1.538 1.00 73.56 108 ASN A C 1
ATOM 871 O O . ASN A 1 108 ? -3.896 7.247 2.529 1.00 73.56 108 ASN A O 1
ATOM 875 N N . LYS A 1 109 ? -3.794 7.624 0.313 1.00 85.69 109 LYS A N 1
ATOM 876 C CA . LYS A 1 109 ? -2.863 6.568 -0.059 1.00 85.69 109 LYS A CA 1
ATOM 877 C C . LYS A 1 109 ? -1.622 7.215 -0.666 1.00 85.69 109 LYS A C 1
ATOM 879 O O . LYS A 1 109 ? -1.717 8.166 -1.432 1.00 85.69 109 LYS A O 1
ATOM 884 N N . LEU A 1 110 ? -0.455 6.690 -0.327 1.00 89.44 110 LEU A N 1
ATOM 885 C CA . LEU A 1 110 ? 0.817 7.061 -0.936 1.00 89.44 110 LEU A CA 1
ATOM 886 C C . LEU A 1 110 ? 1.459 5.790 -1.465 1.00 89.44 110 LEU A C 1
ATOM 888 O O . LEU A 1 110 ? 1.615 4.825 -0.714 1.00 89.44 110 LEU A O 1
ATOM 892 N N . LEU A 1 111 ? 1.841 5.810 -2.738 1.00 93.31 111 LEU A N 1
ATOM 893 C CA . LEU A 1 111 ? 2.624 4.763 -3.372 1.00 93.31 111 LEU A CA 1
ATOM 894 C C . LEU A 1 111 ? 3.931 5.368 -3.876 1.00 93.31 111 LEU A C 1
ATOM 896 O O . LEU A 1 111 ? 3.926 6.286 -4.692 1.00 93.31 111 LEU A O 1
ATOM 900 N N . ARG A 1 112 ? 5.051 4.829 -3.401 1.00 94.88 112 ARG A N 1
ATOM 901 C CA . ARG A 1 112 ? 6.386 5.204 -3.858 1.00 94.88 112 ARG A CA 1
ATOM 902 C C . ARG A 1 112 ? 7.179 3.963 -4.217 1.00 94.88 112 ARG A C 1
ATOM 904 O O . ARG A 1 112 ? 7.288 3.049 -3.401 1.00 94.88 112 ARG A O 1
ATOM 911 N N . ILE A 1 113 ? 7.761 3.950 -5.409 1.00 94.81 113 ILE A N 1
ATOM 912 C CA . ILE A 1 113 ? 8.636 2.871 -5.879 1.00 94.81 113 ILE A CA 1
ATOM 913 C C . ILE A 1 113 ? 10.056 3.415 -5.978 1.00 94.81 113 ILE A C 1
ATOM 915 O O . ILE A 1 113 ? 10.273 4.482 -6.540 1.00 94.81 113 ILE A O 1
ATOM 919 N N . PHE A 1 114 ? 11.023 2.694 -5.427 1.00 95.81 114 PHE A N 1
ATOM 920 C CA . PHE A 1 114 ? 12.444 3.018 -5.510 1.00 95.81 114 PHE A CA 1
ATOM 921 C C . PHE A 1 114 ? 13.106 2.245 -6.652 1.00 95.81 114 PHE A C 1
ATOM 923 O O . PHE A 1 114 ? 12.676 1.140 -6.988 1.00 95.81 114 PHE A O 1
ATOM 930 N N . LYS A 1 115 ? 14.215 2.768 -7.190 1.00 94.75 115 LYS A N 1
ATOM 931 C CA . LYS A 1 115 ? 14.973 2.132 -8.290 1.00 94.75 115 LYS A CA 1
ATOM 932 C C . LYS A 1 115 ? 15.287 0.652 -8.074 1.00 94.75 115 LYS A C 1
ATOM 934 O O . LYS A 1 115 ? 15.277 -0.131 -9.015 1.00 94.75 115 LYS A O 1
ATOM 939 N N . ASN A 1 116 ? 15.575 0.260 -6.835 1.00 94.44 116 ASN A N 1
ATOM 940 C CA . ASN A 1 116 ? 15.936 -1.112 -6.472 1.00 94.44 116 ASN A CA 1
ATOM 941 C C . ASN A 1 116 ? 14.729 -2.063 -6.318 1.00 94.44 116 ASN A C 1
ATOM 943 O O . ASN A 1 116 ? 14.898 -3.191 -5.852 1.00 94.44 116 ASN A O 1
ATOM 947 N N . GLY A 1 117 ? 13.518 -1.609 -6.650 1.00 94.50 117 GLY A N 1
ATOM 948 C CA . GLY A 1 117 ? 12.281 -2.371 -6.496 1.00 94.50 117 GLY A CA 1
ATOM 949 C C . GLY A 1 117 ? 11.696 -2.330 -5.084 1.00 94.50 117 GLY A C 1
ATOM 950 O O . GLY A 1 117 ? 10.713 -3.016 -4.816 1.00 94.50 117 GLY A O 1
ATOM 951 N N . ASN A 1 118 ? 12.261 -1.548 -4.154 1.00 97.00 118 ASN A N 1
ATOM 952 C CA . ASN A 1 118 ? 11.581 -1.301 -2.885 1.00 97.00 118 ASN A CA 1
ATOM 953 C C . ASN A 1 118 ? 10.299 -0.507 -3.139 1.0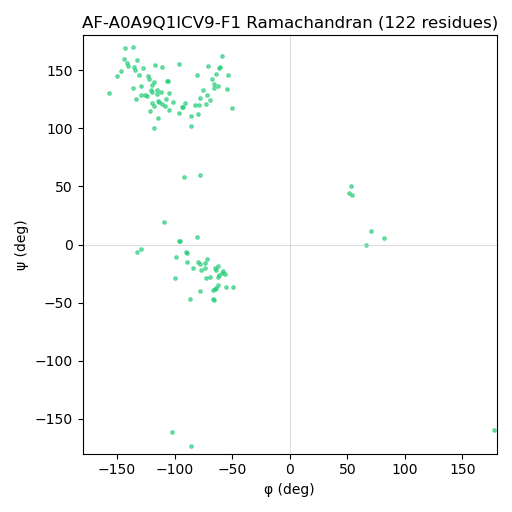0 97.00 118 ASN A C 1
ATOM 955 O O . ASN A 1 118 ? 10.288 0.451 -3.908 1.00 97.00 118 ASN A O 1
ATOM 959 N N . VAL A 1 119 ? 9.233 -0.883 -2.449 1.00 96.62 119 VAL A N 1
ATOM 960 C CA . VAL A 1 119 ? 7.938 -0.216 -2.510 1.00 96.62 119 VAL A CA 1
ATOM 961 C C . VAL A 1 119 ? 7.601 0.287 -1.120 1.00 96.62 119 VAL A C 1
ATOM 963 O O . VAL A 1 119 ? 7.698 -0.456 -0.147 1.00 96.62 119 VAL A O 1
ATOM 966 N N . LEU A 1 120 ? 7.210 1.553 -1.030 1.00 96.12 120 LEU A N 1
ATOM 967 C CA . LEU A 1 120 ? 6.594 2.147 0.143 1.00 96.12 120 LEU A CA 1
ATOM 968 C C . LEU A 1 120 ? 5.120 2.388 -0.166 1.00 96.12 120 LEU A C 1
ATOM 970 O O . LEU A 1 120 ? 4.777 3.179 -1.042 1.00 96.12 120 LEU A O 1
ATOM 974 N N . TYR A 1 121 ? 4.265 1.739 0.611 1.00 95.00 121 TYR A N 1
ATOM 975 C CA . TYR A 1 121 ? 2.830 1.958 0.604 1.00 95.00 121 TYR A CA 1
ATOM 976 C C . TYR A 1 121 ? 2.407 2.539 1.948 1.00 95.00 121 TYR A C 1
ATOM 978 O O . TYR A 1 121 ? 2.677 1.942 2.988 1.00 95.00 121 TYR A O 1
ATOM 986 N N . SER A 1 122 ? 1.757 3.699 1.943 1.00 93.12 122 SER A N 1
ATOM 987 C CA . SER A 1 122 ? 1.153 4.293 3.137 1.00 93.12 122 SER A CA 1
ATOM 988 C C . SER A 1 122 ? -0.343 4.446 2.932 1.00 93.12 122 SER A C 1
ATOM 990 O O . SER A 1 122 ? -0.765 4.925 1.884 1.00 93.12 122 SER A O 1
ATOM 992 N N . ILE A 1 123 ? -1.131 4.110 3.947 1.00 91.50 123 ILE A N 1
ATOM 993 C CA . ILE A 1 123 ? -2.578 4.335 3.977 1.00 91.50 123 ILE A CA 1
ATOM 994 C C . ILE A 1 123 ? -2.998 4.925 5.323 1.00 91.50 123 ILE A C 1
ATOM 996 O O . ILE A 1 123 ? -2.336 4.684 6.337 1.00 91.50 123 ILE A O 1
ATOM 1000 N N . ARG A 1 124 ? -4.067 5.720 5.310 1.00 85.81 124 ARG A N 1
ATOM 1001 C CA . ARG A 1 124 ? -4.736 6.256 6.495 1.00 85.81 124 ARG A CA 1
ATOM 1002 C C . ARG A 1 124 ? -6.112 5.638 6.701 1.00 85.81 124 ARG A C 1
ATOM 1004 O O . ARG A 1 124 ? -6.901 5.635 5.729 1.00 85.81 124 ARG A O 1
#

Sequence (124 aa):
MSPSDFLDKLMGRTSGYDARIRPNFKGPPVNVSCNIFINSFGSIAETTMDYRVNIFLRQQWNDPRLAYSEYPDDSLDLDPSMLDSIWKPDLFFANEKGAHFHEVTTDNKLLRIFKNGNVLYSIR